Protein AF-A0AA51P7F1-F1 (afdb_monomer_lite)

Organism: NCBI:txid2847380

pLDDT: mean 89.02, std 7.27, range [59.53, 96.31]

InterPro domains:
  IPR013201 Cathepsin propeptide inhibitor domain (I29) [PF08246] (2-42)
  IPR013201 Cathepsin propeptide inhibitor domain (I29) [SM00848] (1-42)
  IPR038765 Papain-like cysteine peptidase superfamily [SSF54001] (1-49)

Radius of gyration: 12.83 Å; chains: 1; bounding box: 24×27×31 Å

Sequence (50 aa):
FRMKIYAENKHKVAKHNQRYELGQVSYRLSTNKYSDMLHHEFVHTMNGFN

Foldseek 3Di:
DLVVQLVVLVVVQVVVVVCVVVVNDVDHDDDDPCSSPDPVRCCVVPVPDD

Structure (mmCIF, N/CA/C/O backbone):
data_AF-A0AA51P7F1-F1
#
_entry.id   AF-A0AA51P7F1-F1
#
loop_
_atom_site.group_PDB
_atom_site.id
_atom_site.type_symbol
_atom_site.label_atom_id
_atom_site.label_alt_id
_atom_site.label_comp_id
_atom_site.label_asym_id
_atom_site.label_entity_id
_atom_site.label_seq_id
_atom_site.pdbx_PDB_ins_code
_atom_site.Cartn_x
_atom_site.Cartn_y
_atom_site.Cartn_z
_atom_site.occupancy
_atom_site.B_iso_or_equiv
_atom_site.auth_seq_id
_atom_site.auth_comp_id
_atom_site.auth_asym_id
_atom_site.auth_atom_id
_atom_site.pdbx_PDB_model_num
ATOM 1 N N . PHE A 1 1 ? 13.628 6.984 -9.903 1.00 78.25 1 PHE A N 1
ATOM 2 C CA . PHE A 1 1 ? 12.206 6.572 -9.985 1.00 78.25 1 PHE A CA 1
ATOM 3 C C . PHE A 1 1 ? 11.773 5.647 -8.836 1.00 78.25 1 PHE A C 1
ATOM 5 O O . PHE A 1 1 ? 10.702 5.868 -8.288 1.00 78.25 1 PHE A O 1
ATOM 12 N N . ARG A 1 2 ? 12.612 4.698 -8.383 1.00 85.38 2 ARG A N 1
ATOM 13 C CA . ARG A 1 2 ? 12.332 3.778 -7.252 1.00 85.38 2 ARG A CA 1
ATOM 14 C C . ARG A 1 2 ? 11.850 4.446 -5.954 1.00 85.38 2 ARG A C 1
ATOM 16 O O . ARG A 1 2 ? 10.879 3.995 -5.360 1.00 85.38 2 ARG A O 1
ATOM 23 N N . MET A 1 3 ? 12.444 5.580 -5.573 1.00 88.00 3 MET A N 1
ATOM 24 C CA . MET A 1 3 ? 12.020 6.341 -4.384 1.00 88.00 3 MET A CA 1
ATOM 25 C C . MET A 1 3 ? 10.555 6.803 -4.436 1.00 88.00 3 MET A C 1
ATOM 27 O O . MET A 1 3 ? 9.898 6.867 -3.400 1.00 88.00 3 MET A O 1
ATOM 31 N N . LYS A 1 4 ? 10.022 7.093 -5.632 1.00 90.62 4 LYS A N 1
ATOM 32 C CA . LYS A 1 4 ? 8.615 7.475 -5.809 1.00 90.62 4 LYS A CA 1
ATOM 33 C C . LYS A 1 4 ? 7.687 6.284 -5.549 1.00 90.62 4 LYS A C 1
ATOM 35 O O . LYS A 1 4 ? 6.711 6.427 -4.823 1.00 90.62 4 LYS A O 1
ATOM 40 N N . ILE A 1 5 ? 8.044 5.107 -6.067 1.00 89.12 5 ILE A N 1
ATOM 41 C CA . ILE A 1 5 ? 7.304 3.853 -5.850 1.00 89.12 5 ILE A CA 1
ATOM 42 C C . ILE A 1 5 ? 7.265 3.514 -4.357 1.00 89.12 5 ILE A C 1
ATOM 44 O O . ILE A 1 5 ? 6.202 3.230 -3.807 1.00 89.12 5 ILE A O 1
ATOM 48 N N . TYR A 1 6 ? 8.409 3.637 -3.680 1.00 90.19 6 TYR A N 1
ATOM 49 C CA . TYR A 1 6 ? 8.490 3.437 -2.237 1.00 90.19 6 TYR A CA 1
ATOM 50 C C . TYR A 1 6 ? 7.575 4.391 -1.459 1.00 90.19 6 TYR A C 1
ATOM 52 O O . TYR A 1 6 ? 6.849 3.959 -0.563 1.00 90.19 6 TYR A O 1
ATOM 60 N N . ALA A 1 7 ? 7.565 5.680 -1.815 1.00 92.06 7 ALA A N 1
ATOM 61 C CA . ALA A 1 7 ? 6.694 6.663 -1.175 1.00 92.06 7 ALA A CA 1
ATOM 62 C C . ALA A 1 7 ? 5.202 6.331 -1.367 1.00 92.06 7 ALA A C 1
ATOM 64 O O . ALA A 1 7 ? 4.429 6.387 -0.408 1.00 92.06 7 ALA A O 1
ATOM 65 N N . GLU A 1 8 ? 4.800 5.924 -2.574 1.00 92.44 8 GLU A N 1
ATOM 66 C CA . GLU A 1 8 ? 3.423 5.513 -2.872 1.00 92.44 8 GLU A CA 1
ATOM 67 C C . GLU A 1 8 ? 3.012 4.260 -2.086 1.00 92.44 8 GLU A C 1
ATOM 69 O O . GLU A 1 8 ? 1.925 4.216 -1.503 1.00 92.44 8 GLU A O 1
ATOM 74 N N . ASN A 1 9 ? 3.883 3.253 -2.012 1.00 91.94 9 ASN A N 1
ATOM 75 C CA . ASN A 1 9 ? 3.621 2.029 -1.257 1.00 91.94 9 ASN A CA 1
ATOM 76 C C . ASN A 1 9 ? 3.584 2.289 0.256 1.00 91.94 9 ASN A C 1
ATOM 78 O O . ASN A 1 9 ? 2.681 1.801 0.937 1.00 91.94 9 ASN A O 1
ATOM 82 N N . LYS A 1 10 ? 4.472 3.140 0.783 1.00 92.44 10 LYS A N 1
ATOM 83 C CA . LYS A 1 10 ? 4.4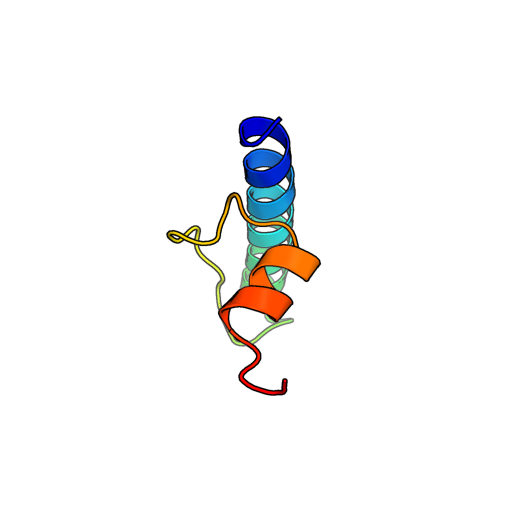43 3.568 2.189 1.00 92.44 10 LYS A CA 1
ATOM 84 C C . LYS A 1 10 ? 3.137 4.287 2.536 1.00 92.44 10 LYS A C 1
ATOM 86 O O . LYS A 1 10 ? 2.561 4.032 3.592 1.00 92.44 10 LYS A O 1
ATOM 91 N N . HIS A 1 11 ? 2.628 5.133 1.639 1.00 94.44 11 HIS A N 1
ATOM 92 C CA . HIS A 1 11 ? 1.333 5.799 1.819 1.00 94.44 11 HIS A CA 1
ATOM 93 C C . HIS A 1 11 ? 0.165 4.808 1.855 1.00 94.44 11 HIS A C 1
ATOM 95 O O . HIS A 1 11 ? -0.728 4.923 2.694 1.00 94.44 11 HIS A O 1
ATOM 101 N N . LYS A 1 12 ? 0.178 3.790 0.984 1.00 93.50 12 LYS A N 1
ATOM 102 C CA . LYS A 1 12 ? -0.827 2.711 1.002 1.00 93.50 12 LYS A CA 1
ATOM 103 C C . LYS A 1 12 ? -0.807 1.943 2.324 1.00 93.50 12 LYS A C 1
ATOM 105 O O . LYS A 1 12 ? -1.867 1.707 2.899 1.00 93.50 12 LYS A O 1
ATOM 110 N N . VAL A 1 13 ? 0.384 1.608 2.823 1.00 94.12 13 VAL A N 1
ATOM 111 C CA . VAL A 1 13 ? 0.567 0.941 4.121 1.00 94.12 13 VAL A CA 1
ATOM 112 C C . VAL A 1 13 ? 0.022 1.801 5.262 1.00 94.12 13 VAL A C 1
ATOM 114 O O . VAL A 1 13 ? -0.727 1.298 6.095 1.00 94.12 13 VAL A O 1
ATOM 117 N N . ALA A 1 14 ? 0.322 3.103 5.273 1.00 94.81 14 ALA A N 1
ATOM 118 C CA . ALA A 1 14 ? -0.192 4.020 6.288 1.00 94.81 14 ALA A CA 1
ATOM 119 C C . ALA A 1 14 ? -1.729 4.077 6.285 1.00 94.81 14 ALA A C 1
ATOM 121 O O . ALA A 1 14 ? -2.349 3.904 7.332 1.00 94.81 14 ALA A O 1
ATOM 122 N N . LYS A 1 15 ? -2.355 4.221 5.108 1.00 95.81 15 LYS A N 1
ATOM 123 C CA . LYS A 1 15 ? -3.822 4.193 4.972 1.00 95.81 15 LYS A CA 1
ATOM 124 C C . LYS A 1 15 ? -4.433 2.877 5.446 1.00 95.81 15 LYS A C 1
ATOM 126 O O . LYS A 1 15 ? -5.493 2.881 6.061 1.00 95.81 15 LYS A O 1
ATOM 131 N N . HIS A 1 16 ? -3.792 1.749 5.153 1.00 95.94 16 HIS A N 1
ATOM 132 C CA . HIS A 1 16 ? -4.254 0.448 5.625 1.00 95.94 16 HIS A CA 1
ATOM 133 C C . HIS A 1 16 ? -4.169 0.336 7.151 1.00 95.94 16 HIS A C 1
ATOM 135 O O . HIS A 1 16 ? -5.108 -0.125 7.792 1.00 95.94 16 HIS A O 1
ATOM 141 N N . ASN A 1 17 ? -3.071 0.806 7.743 1.00 94.31 17 ASN A N 1
ATOM 142 C CA . ASN A 1 17 ? -2.879 0.776 9.191 1.00 94.31 17 ASN A CA 1
ATOM 143 C C . ASN A 1 17 ? -3.847 1.710 9.930 1.00 94.31 17 ASN A C 1
ATOM 145 O O . ASN A 1 17 ? -4.309 1.349 11.005 1.00 94.31 17 ASN A O 1
ATOM 149 N N . GLN A 1 18 ? -4.242 2.836 9.329 1.00 96.31 18 GLN A N 1
ATOM 150 C CA . GLN A 1 18 ? -5.338 3.660 9.854 1.00 96.31 18 GLN A CA 1
ATOM 151 C C . GLN A 1 18 ? -6.661 2.881 9.900 1.00 96.31 18 GLN A C 1
ATOM 153 O O . GLN A 1 18 ? -7.370 2.920 10.899 1.00 96.31 18 GLN A O 1
ATOM 158 N N . ARG A 1 19 ? -6.990 2.115 8.850 1.00 95.81 19 ARG A N 1
ATOM 159 C CA . ARG A 1 19 ? -8.190 1.253 8.849 1.00 95.81 19 ARG A CA 1
ATOM 160 C C . ARG A 1 19 ? -8.101 0.132 9.883 1.00 95.81 19 ARG A C 1
ATOM 162 O O . ARG A 1 19 ? -9.123 -0.244 10.449 1.00 95.81 19 ARG A O 1
ATOM 169 N N . TYR A 1 20 ? -6.899 -0.392 10.127 1.00 95.94 2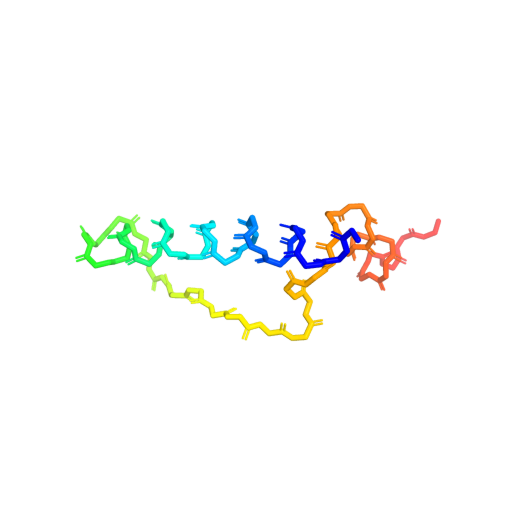0 TYR A N 1
ATOM 170 C CA . TYR A 1 20 ? -6.661 -1.395 11.166 1.00 95.94 20 TYR A CA 1
ATOM 171 C C . TYR A 1 20 ? -6.956 -0.825 12.555 1.00 95.94 20 TYR A C 1
ATOM 173 O O . TYR A 1 20 ? -7.645 -1.459 13.345 1.00 95.94 20 TYR A O 1
ATOM 181 N N . GLU A 1 21 ? -6.497 0.396 12.834 1.00 94.19 21 GLU A N 1
ATOM 182 C CA . GLU A 1 21 ? -6.763 1.088 14.103 1.00 94.19 21 GLU A CA 1
ATOM 183 C C . GLU A 1 21 ? -8.257 1.384 14.307 1.00 94.19 21 GLU A C 1
ATOM 185 O O . GLU A 1 21 ? -8.740 1.356 15.434 1.00 94.19 21 GLU A O 1
ATOM 190 N N . LEU A 1 22 ? -9.007 1.575 13.217 1.00 94.94 22 LEU A N 1
ATOM 191 C CA . LEU A 1 22 ? -10.470 1.693 13.227 1.00 94.94 22 LEU A CA 1
ATOM 192 C C . LEU A 1 22 ? -11.208 0.341 13.315 1.00 94.94 22 LEU A C 1
ATOM 194 O O . LEU A 1 22 ? -12.436 0.320 13.269 1.00 94.94 22 LEU A O 1
ATOM 198 N N . GLY A 1 23 ? -10.497 -0.790 13.386 1.00 94.31 23 GLY A N 1
ATOM 199 C CA . GLY A 1 23 ? -11.092 -2.130 13.439 1.00 94.31 23 GLY A CA 1
ATOM 200 C C . GLY A 1 23 ? -11.731 -2.605 12.126 1.00 94.31 23 GLY A C 1
ATOM 201 O O . GLY A 1 23 ? -12.473 -3.582 12.126 1.00 94.31 23 GLY A O 1
ATOM 202 N N . GLN A 1 24 ? -11.463 -1.934 10.999 1.00 95.00 24 GLN A N 1
ATOM 203 C CA . GLN A 1 24 ? -12.046 -2.270 9.688 1.00 95.00 24 GLN A CA 1
ATOM 204 C C . GLN A 1 24 ? -11.296 -3.395 8.962 1.00 95.00 24 GLN A C 1
ATOM 206 O O . GLN A 1 24 ? -11.824 -3.994 8.028 1.00 95.00 24 GLN A O 1
ATOM 211 N N . VAL A 1 25 ? -10.048 -3.658 9.355 1.00 95.81 25 VAL A N 1
ATOM 212 C CA . VAL A 1 25 ? -9.213 -4.743 8.825 1.00 95.81 25 VAL A CA 1
ATOM 213 C C . VAL A 1 25 ? -8.535 -5.470 9.982 1.00 95.81 25 VAL A C 1
ATOM 215 O O . VAL A 1 25 ? 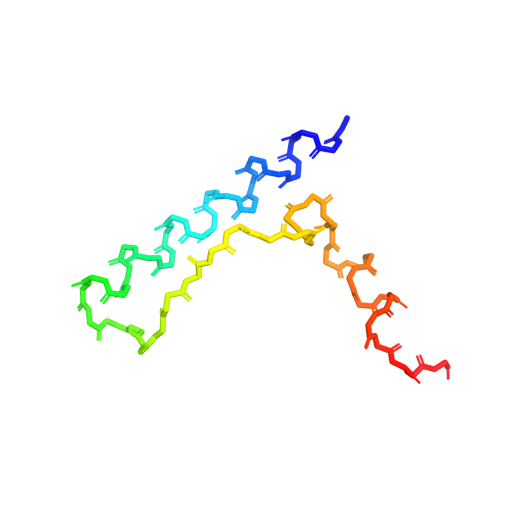-8.223 -4.863 11.002 1.00 95.81 25 VAL A O 1
ATOM 218 N N . SER A 1 26 ? -8.295 -6.770 9.826 1.00 94.94 26 SER A N 1
ATOM 219 C CA . SER A 1 26 ? -7.782 -7.649 10.887 1.00 94.94 26 SER A CA 1
ATOM 220 C C . SER A 1 26 ? -6.254 -7.742 10.960 1.00 94.94 26 SER A C 1
ATOM 222 O O . SER A 1 26 ? -5.724 -8.404 11.848 1.00 94.94 26 SER A O 1
ATOM 224 N N . TYR A 1 27 ? -5.527 -7.101 10.041 1.00 94.19 27 TYR A N 1
ATOM 225 C CA . TYR A 1 27 ? -4.068 -7.193 9.957 1.00 94.19 27 TYR A CA 1
ATOM 226 C C . TYR A 1 27 ? -3.406 -5.832 9.733 1.00 94.19 27 TYR A C 1
ATOM 228 O O . TYR A 1 27 ? -4.029 -4.878 9.267 1.00 94.19 27 TYR A O 1
ATOM 236 N N . ARG A 1 28 ? -2.110 -5.744 10.047 1.00 92.44 28 ARG A N 1
ATOM 237 C CA . ARG A 1 28 ? -1.277 -4.563 9.785 1.00 92.44 28 ARG A CA 1
ATOM 238 C C . ARG A 1 28 ? -0.346 -4.831 8.617 1.00 92.44 28 ARG A C 1
ATOM 240 O O . ARG A 1 28 ? 0.107 -5.955 8.415 1.00 92.44 28 ARG A O 1
ATOM 247 N N . LEU A 1 29 ? -0.034 -3.780 7.874 1.00 93.62 29 LEU A N 1
ATOM 248 C CA . LEU A 1 29 ? 0.992 -3.813 6.843 1.00 93.62 29 LEU A CA 1
ATOM 249 C C . LEU A 1 29 ? 2.258 -3.117 7.349 1.00 93.62 29 LEU A C 1
ATOM 251 O O . LEU A 1 29 ? 2.200 -2.179 8.148 1.00 93.62 29 LEU A O 1
ATOM 255 N N . SER A 1 30 ? 3.407 -3.570 6.858 1.00 92.19 30 SER A N 1
ATOM 256 C CA . SER A 1 30 ? 4.718 -2.985 7.139 1.00 92.19 30 SER A CA 1
ATOM 257 C C . SER A 1 30 ? 5.539 -2.909 5.856 1.00 92.19 30 SER A C 1
ATOM 259 O O . SER A 1 30 ? 5.313 -3.671 4.913 1.00 92.19 30 SER A O 1
ATOM 261 N N . THR A 1 31 ? 6.491 -1.983 5.816 1.00 90.19 31 THR A N 1
ATOM 262 C CA . THR A 1 31 ? 7.456 -1.882 4.722 1.00 90.19 31 THR A CA 1
ATOM 263 C C . THR A 1 31 ? 8.435 -3.048 4.793 1.00 90.19 31 THR A C 1
ATOM 265 O O . THR A 1 31 ? 9.056 -3.288 5.826 1.00 90.19 31 THR A O 1
ATOM 268 N N . ASN A 1 32 ? 8.597 -3.755 3.683 1.00 89.69 32 ASN A N 1
ATOM 269 C CA . ASN A 1 32 ? 9.539 -4.859 3.522 1.00 89.69 32 ASN A CA 1
ATOM 270 C C . ASN A 1 32 ? 10.414 -4.648 2.270 1.00 89.69 32 ASN A C 1
ATOM 272 O O . ASN A 1 32 ? 10.341 -3.606 1.616 1.00 89.69 32 ASN A O 1
ATOM 276 N N . LYS A 1 33 ? 11.218 -5.651 1.908 1.00 88.38 33 LYS A N 1
ATOM 277 C CA . LYS A 1 33 ? 12.092 -5.629 0.718 1.00 88.38 33 LYS A CA 1
ATOM 278 C C . LYS A 1 33 ? 11.373 -5.475 -0.631 1.00 88.38 33 LYS A C 1
ATOM 280 O O . LYS A 1 33 ? 12.038 -5.276 -1.630 1.00 88.38 33 LYS A O 1
ATOM 285 N N . TYR A 1 34 ? 10.046 -5.581 -0.662 1.00 87.12 34 TYR A N 1
ATOM 286 C CA . TYR A 1 34 ? 9.225 -5.416 -1.863 1.00 87.12 34 TYR A CA 1
ATOM 287 C C . TYR A 1 34 ? 8.586 -4.020 -1.945 1.00 87.12 34 TYR A C 1
ATOM 289 O O . TYR A 1 34 ? 7.766 -3.754 -2.820 1.00 87.12 34 TYR A O 1
ATOM 297 N N . SER A 1 35 ? 8.924 -3.116 -1.018 1.00 87.94 35 SER A N 1
ATOM 298 C CA . SER A 1 35 ? 8.271 -1.805 -0.908 1.00 87.94 35 SER A CA 1
ATOM 299 C C . SER A 1 35 ? 8.570 -0.871 -2.082 1.00 87.94 35 SER A C 1
ATOM 301 O O . SER A 1 35 ? 7.823 0.078 -2.294 1.00 87.94 35 SER A O 1
ATOM 303 N N . ASP A 1 36 ? 9.631 -1.108 -2.845 1.00 88.56 36 ASP A N 1
ATOM 304 C CA . ASP A 1 36 ? 10.034 -0.331 -4.022 1.00 88.56 36 ASP A CA 1
ATOM 305 C C . ASP A 1 36 ? 9.702 -1.027 -5.357 1.00 88.56 36 ASP A C 1
ATOM 307 O O . ASP A 1 36 ? 10.083 -0.533 -6.427 1.00 88.56 36 ASP A O 1
ATOM 311 N N . MET A 1 37 ? 8.972 -2.146 -5.302 1.00 88.94 37 MET A N 1
ATOM 312 C CA . MET A 1 37 ? 8.504 -2.872 -6.479 1.00 88.94 37 MET A CA 1
ATOM 313 C C . MET A 1 37 ? 7.143 -2.359 -6.949 1.00 88.94 37 MET A C 1
ATOM 315 O O . MET A 1 37 ? 6.243 -2.047 -6.159 1.00 88.94 37 MET A O 1
ATOM 319 N N . LEU A 1 38 ? 6.984 -2.298 -8.267 1.00 87.44 38 LEU A N 1
ATOM 320 C CA . LEU A 1 38 ? 5.691 -2.118 -8.912 1.00 87.44 38 LEU A CA 1
ATOM 321 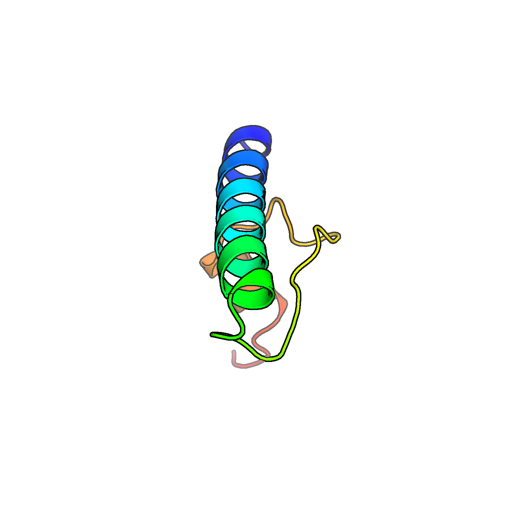C C . LEU A 1 38 ? 4.898 -3.426 -8.882 1.00 87.44 38 LEU A C 1
ATOM 323 O O . LEU A 1 38 ? 5.453 -4.520 -8.795 1.00 87.44 38 LEU A O 1
ATOM 327 N N . HIS A 1 39 ? 3.575 -3.320 -9.007 1.00 84.75 39 HIS A N 1
ATOM 328 C CA . HIS A 1 39 ? 2.695 -4.487 -8.966 1.00 84.75 39 HIS A CA 1
ATOM 329 C C . HIS A 1 39 ? 3.040 -5.525 -10.046 1.00 84.75 39 HIS A C 1
ATOM 331 O O . HIS A 1 39 ? 3.127 -6.707 -9.741 1.00 84.75 39 HIS A O 1
ATOM 337 N N . HIS A 1 40 ? 3.309 -5.090 -11.282 1.00 84.56 40 HIS A N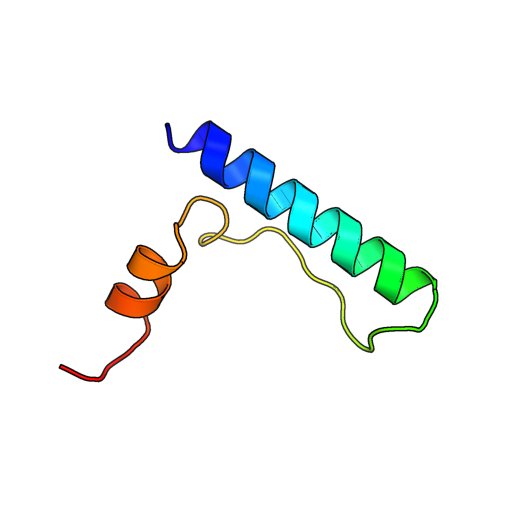 1
ATOM 338 C CA . HIS A 1 40 ? 3.684 -6.003 -12.367 1.00 84.56 40 HIS A CA 1
ATOM 339 C C . HIS A 1 40 ? 5.058 -6.658 -12.146 1.00 84.56 40 HIS A C 1
ATOM 341 O O . HIS A 1 40 ? 5.242 -7.809 -12.524 1.00 84.56 40 HIS A O 1
ATOM 347 N N . GLU A 1 41 ? 6.007 -5.963 -11.505 1.00 86.19 41 GLU A N 1
ATOM 348 C CA . GLU A 1 41 ? 7.306 -6.542 -11.135 1.00 86.19 41 GLU A CA 1
ATOM 349 C C . GLU A 1 41 ? 7.124 -7.614 -10.062 1.00 86.19 41 GLU A C 1
ATOM 351 O O . GLU A 1 41 ? 7.672 -8.705 -10.173 1.00 86.19 41 GLU A O 1
ATOM 356 N N . PHE A 1 42 ? 6.304 -7.326 -9.047 1.00 87.75 42 PHE A N 1
ATOM 357 C CA . PHE A 1 42 ? 5.991 -8.285 -7.995 1.00 87.75 42 PHE A CA 1
ATOM 358 C C . PHE A 1 42 ? 5.309 -9.534 -8.560 1.00 87.75 42 PHE A C 1
ATOM 360 O O . PHE A 1 42 ? 5.708 -10.647 -8.226 1.00 87.75 42 PHE A O 1
ATOM 367 N N . VAL A 1 43 ? 4.319 -9.357 -9.442 1.00 86.94 43 VAL A N 1
ATOM 368 C CA . VAL A 1 43 ? 3.642 -10.472 -10.113 1.00 86.94 43 VAL A CA 1
ATOM 369 C C . VAL A 1 43 ? 4.644 -11.260 -10.950 1.00 86.94 43 VAL A C 1
ATOM 371 O O . VAL A 1 43 ? 4.714 -12.464 -1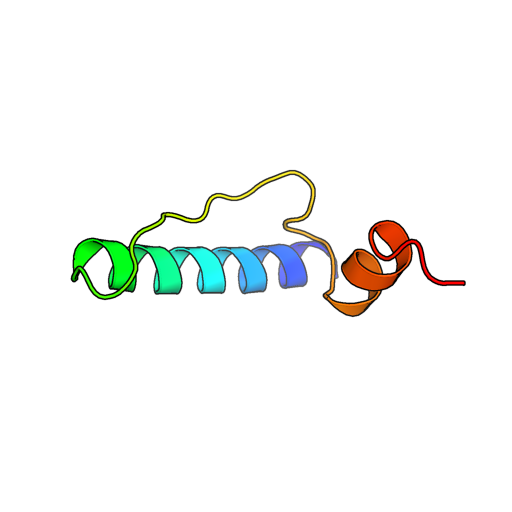0.792 1.00 86.94 43 VAL A O 1
ATOM 374 N N . HIS A 1 44 ? 5.489 -10.629 -11.762 1.00 85.06 44 HIS A N 1
ATOM 375 C CA . HIS A 1 44 ? 6.448 -11.378 -12.579 1.00 85.06 44 HIS A CA 1
ATOM 376 C C . HIS A 1 44 ? 7.484 -12.162 -11.750 1.00 85.06 44 HIS A C 1
ATOM 378 O O . HIS A 1 44 ? 7.876 -13.256 -12.135 1.00 85.06 44 HIS A O 1
ATOM 384 N N . THR A 1 45 ? 7.918 -11.640 -10.598 1.00 83.00 45 THR A N 1
ATOM 385 C CA . THR A 1 45 ? 8.884 -12.333 -9.727 1.00 83.00 45 THR A CA 1
ATOM 386 C C . THR A 1 45 ? 8.251 -13.423 -8.857 1.00 83.00 45 THR A C 1
ATOM 388 O O . THR A 1 45 ? 8.908 -14.418 -8.562 1.00 83.00 45 THR A O 1
ATOM 391 N N . MET A 1 46 ? 7.010 -13.237 -8.401 1.00 82.31 46 MET A N 1
ATOM 392 C CA . MET A 1 46 ? 6.378 -14.111 -7.398 1.00 82.31 46 MET A CA 1
ATOM 393 C C . MET A 1 46 ? 5.269 -15.001 -7.969 1.00 82.31 46 MET A C 1
ATOM 395 O O . MET A 1 46 ? 4.820 -15.922 -7.289 1.00 82.31 46 MET A O 1
ATOM 399 N N . ASN A 1 47 ? 4.811 -14.743 -9.194 1.00 77.38 47 ASN A N 1
ATOM 400 C CA . ASN A 1 47 ? 3.806 -15.552 -9.870 1.00 77.38 47 ASN A CA 1
ATOM 401 C C . ASN A 1 47 ? 4.521 -16.610 -10.716 1.00 77.38 47 ASN A C 1
ATOM 403 O O . ASN A 1 47 ? 5.007 -16.322 -11.802 1.00 77.38 47 ASN A O 1
ATOM 407 N N . GLY A 1 48 ? 4.599 -17.840 -10.206 1.00 72.19 48 GLY A N 1
ATOM 408 C CA . GLY A 1 48 ? 5.264 -18.975 -10.865 1.00 72.19 48 GLY A CA 1
ATOM 409 C C . GLY A 1 48 ? 4.518 -19.559 -12.072 1.00 72.19 48 GLY A C 1
ATOM 410 O O . GLY A 1 48 ? 4.774 -20.701 -12.444 1.00 72.19 48 GLY A O 1
ATOM 411 N N . PHE A 1 49 ? 3.578 -18.812 -12.652 1.00 69.81 49 PHE A N 1
ATOM 412 C CA . PHE A 1 49 ? 2.901 -19.180 -13.890 1.00 69.81 49 PHE A CA 1
ATOM 413 C C . PHE A 1 49 ? 3.657 -18.531 -15.054 1.00 69.81 49 PHE A C 1
ATOM 415 O O . PHE A 1 49 ? 3.628 -17.308 -15.195 1.00 69.81 49 PHE A O 1
ATOM 422 N N . ASN A 1 50 ? 4.355 -19.367 -15.829 1.00 59.53 50 ASN A N 1
ATOM 423 C CA . ASN A 1 50 ? 4.966 -19.020 -17.116 1.00 59.53 50 ASN A CA 1
ATOM 424 C C . ASN A 1 50 ? 3.967 -19.240 -18.250 1.00 59.53 50 ASN A C 1
ATOM 426 O O . ASN A 1 50 ? 3.334 -20.320 -18.249 1.00 59.53 50 ASN A O 1
#

Secondary structure (DSSP, 8-state):
-HHHHHHHHHHHHHHHHHHHHTTSSS------TTTT--HHHHHHHH----